Protein AF-A0A0F9H3Q8-F1 (afdb_monomer_lite)

Organism: NCBI:txid412755

InterPro domains:
  IPR055259 Spore protein YkvP/CgeB, glycosyl transferase-like domain [PF13524] (10-113)

pLDDT: mean 87.79, std 14.3, range [32.22, 98.38]

Sequence (125 aa):
VLGSQIEGVDYKGPYIDNAKLGEFFNQGLLSFYTGHEDMRKEGFVAVRILDIFRSSENLCISETNAGLHEMFRNIPMYGSKEFLAPQIDWFLEHPDERERVALRCRQDAAEWTFSGVVNEVEGWL

Foldseek 3Di:
DDPPPPPDDPPPDPDDDLVCVLVVLAVDQEAEEEDDPVCQVVQPDDCVVLSSLQSYLHAYEYAHGPVVVVQAVDRHYDPDPVSVPVVVVVCVVCVVVRSVRSVRRSVSSVCDDPVNVVVVVVVVD

Radius of gyration: 16.23 Å; chains: 1; bounding box: 38×31×55 Å

Structure (mmCIF, N/CA/C/O backbone):
data_AF-A0A0F9H3Q8-F1
#
_entry.id   AF-A0A0F9H3Q8-F1
#
loop_
_atom_site.group_PDB
_atom_site.id
_atom_site.type_symbol
_atom_site.label_atom_id
_atom_site.label_alt_id
_atom_site.label_comp_id
_atom_site.label_asym_id
_atom_site.label_entity_id
_atom_site.label_seq_id
_atom_site.pdbx_PDB_ins_code
_atom_site.Cartn_x
_atom_site.Cartn_y
_atom_site.Cartn_z
_atom_site.occupancy
_atom_site.B_iso_or_equiv
_atom_site.auth_seq_id
_atom_site.auth_comp_id
_atom_site.auth_asym_id
_atom_site.auth_atom_id
_atom_site.pdbx_PDB_model_num
ATOM 1 N N . VAL A 1 1 ? -10.428 9.920 30.225 1.00 44.31 1 VAL A N 1
ATOM 2 C CA . VAL A 1 1 ? -8.979 9.911 30.530 1.00 44.31 1 VAL A CA 1
ATOM 3 C C . VAL A 1 1 ? -8.569 8.471 30.693 1.00 44.31 1 VAL A C 1
ATOM 5 O O . VAL A 1 1 ? -9.109 7.832 31.579 1.00 44.31 1 VAL A O 1
ATOM 8 N N . LEU A 1 2 ? -7.731 7.976 29.785 1.00 32.22 2 LEU A N 1
ATOM 9 C CA . LEU A 1 2 ? -6.708 6.945 29.984 1.00 32.22 2 LEU A CA 1
ATOM 10 C C . LEU A 1 2 ? -6.129 6.681 28.593 1.00 32.22 2 LEU A C 1
ATOM 12 O O . LEU A 1 2 ? -6.523 5.763 27.883 1.00 32.22 2 LEU A O 1
ATOM 16 N N . GLY A 1 3 ? -5.244 7.587 28.176 1.00 38.97 3 GLY A N 1
ATOM 17 C CA . GLY A 1 3 ? -4.272 7.250 27.154 1.00 38.97 3 GLY A CA 1
ATOM 18 C C . GLY A 1 3 ? -3.320 6.250 27.785 1.00 38.97 3 GLY A C 1
ATOM 19 O O . GLY A 1 3 ? -2.535 6.617 28.653 1.00 38.97 3 GLY A O 1
ATOM 20 N N . SER A 1 4 ? -3.419 4.987 27.395 1.00 40.44 4 SER A N 1
ATOM 21 C CA . SER A 1 4 ? -2.316 4.059 27.582 1.00 40.44 4 SER A CA 1
ATOM 22 C C . SER A 1 4 ? -1.349 4.298 26.429 1.00 40.44 4 SER A C 1
ATOM 24 O O . SER A 1 4 ? -1.608 3.888 25.297 1.00 40.44 4 SER A O 1
ATOM 26 N N . GLN A 1 5 ? -0.250 4.998 26.713 1.00 38.22 5 GLN A N 1
ATOM 27 C CA . GLN A 1 5 ? 0.985 4.769 25.974 1.00 38.22 5 GLN A CA 1
ATOM 28 C C . GLN A 1 5 ? 1.285 3.275 26.101 1.00 38.22 5 GLN A C 1
ATOM 30 O O . GLN A 1 5 ? 1.549 2.785 27.196 1.00 38.22 5 GLN A O 1
ATOM 35 N N . ILE A 1 6 ? 1.154 2.540 25.000 1.00 50.81 6 ILE A N 1
ATOM 36 C CA . ILE A 1 6 ? 1.707 1.195 24.907 1.00 50.81 6 ILE A CA 1
ATOM 37 C C . ILE A 1 6 ? 3.217 1.427 24.844 1.00 50.81 6 ILE A C 1
ATOM 39 O O . ILE A 1 6 ? 3.715 1.937 23.841 1.00 50.81 6 ILE A O 1
ATOM 43 N N . GLU A 1 7 ? 3.925 1.174 25.946 1.00 41.69 7 GLU A N 1
ATOM 44 C CA . GLU A 1 7 ? 5.387 1.116 25.930 1.00 41.69 7 GLU A CA 1
ATOM 45 C C . GLU A 1 7 ? 5.803 0.151 24.816 1.00 41.69 7 GLU A C 1
ATOM 47 O O . GLU A 1 7 ? 5.280 -0.962 24.728 1.00 41.69 7 GLU A O 1
ATOM 52 N N . GLY A 1 8 ? 6.665 0.630 23.915 1.00 50.53 8 GLY A N 1
ATOM 53 C CA . GLY A 1 8 ? 7.017 -0.017 22.655 1.00 50.53 8 GLY A CA 1
ATOM 54 C C . GLY A 1 8 ? 7.671 -1.379 22.851 1.00 50.53 8 GLY A C 1
ATOM 55 O O . GLY A 1 8 ? 8.892 -1.504 22.855 1.00 50.53 8 GLY A O 1
ATOM 56 N N . VAL A 1 9 ? 6.849 -2.413 22.987 1.00 46.28 9 VAL A N 1
ATOM 57 C CA . VAL A 1 9 ? 7.272 -3.789 22.774 1.00 46.28 9 VAL A CA 1
ATOM 58 C C . VAL A 1 9 ? 7.368 -3.973 21.265 1.00 46.28 9 VAL A C 1
ATOM 60 O O . VAL A 1 9 ? 6.348 -4.094 20.587 1.00 46.28 9 VAL A O 1
ATOM 63 N N . ASP A 1 10 ? 8.593 -3.991 20.740 1.00 50.53 10 ASP A N 1
ATOM 64 C CA . ASP A 1 10 ? 8.862 -4.468 19.385 1.00 50.53 10 ASP A CA 1
ATOM 65 C C . ASP A 1 10 ? 8.443 -5.939 19.308 1.00 50.53 10 ASP A C 1
ATOM 67 O O . ASP A 1 10 ? 9.187 -6.858 19.665 1.00 50.53 10 ASP A O 1
ATOM 71 N N . TYR A 1 11 ? 7.212 -6.175 18.865 1.00 56.59 11 TYR A N 1
ATOM 72 C CA . TYR A 1 11 ? 6.738 -7.517 18.592 1.00 56.59 11 TYR A CA 1
ATOM 73 C C . TYR A 1 11 ? 7.409 -8.019 17.312 1.00 56.59 11 TYR A C 1
ATOM 75 O O . TYR A 1 11 ? 6.963 -7.750 16.196 1.00 56.59 11 TYR A O 1
ATOM 83 N N . LYS A 1 12 ? 8.505 -8.765 17.466 1.00 65.25 12 LYS A N 1
ATOM 84 C CA . LYS A 1 12 ? 9.092 -9.537 16.368 1.00 65.25 12 LYS A CA 1
ATOM 85 C C . LYS A 1 12 ? 8.324 -10.843 16.236 1.00 65.25 12 LYS A C 1
ATOM 87 O O . LYS A 1 12 ? 8.611 -11.818 16.928 1.00 65.25 12 LYS A O 1
ATOM 92 N N . GLY A 1 13 ? 7.324 -10.832 15.361 1.00 71.31 13 GLY A N 1
ATOM 93 C CA . GLY A 1 13 ? 6.626 -12.049 14.964 1.00 71.31 13 GLY A CA 1
ATOM 94 C C . GLY A 1 13 ? 7.588 -13.079 14.349 1.00 71.31 13 GLY A C 1
ATOM 95 O O . GLY A 1 13 ? 8.683 -12.721 13.901 1.00 71.31 13 GLY A O 1
ATOM 96 N N . PRO A 1 14 ? 7.204 -14.366 14.323 1.00 81.88 14 PRO A N 1
ATOM 97 C CA . PRO A 1 14 ? 7.974 -15.385 13.619 1.00 81.88 14 PRO A CA 1
ATOM 98 C C . PRO A 1 14 ? 8.078 -15.046 12.127 1.00 81.88 14 PRO A C 1
ATOM 100 O O . PRO A 1 14 ? 7.232 -14.342 11.576 1.00 81.88 14 PRO A O 1
ATOM 103 N N . TYR A 1 15 ? 9.107 -15.578 11.462 1.00 86.00 15 TYR A N 1
ATOM 104 C CA . TYR A 1 15 ? 9.204 -15.482 10.008 1.00 86.00 15 TYR A CA 1
ATOM 105 C C . TYR A 1 15 ? 7.942 -16.061 9.352 1.00 86.00 15 TYR A C 1
ATOM 107 O O . TYR A 1 15 ? 7.526 -17.180 9.663 1.00 86.00 15 TYR A O 1
ATOM 115 N N . ILE A 1 16 ? 7.365 -15.292 8.432 1.00 83.94 16 ILE A N 1
ATOM 116 C CA . ILE A 1 16 ? 6.231 -15.700 7.609 1.00 83.94 16 ILE A CA 1
ATOM 117 C C . ILE A 1 16 ? 6.758 -15.952 6.201 1.00 83.94 16 ILE A C 1
ATOM 119 O O . ILE A 1 16 ? 7.391 -15.082 5.601 1.00 83.94 16 ILE A O 1
ATOM 123 N N . ASP A 1 17 ? 6.486 -17.147 5.684 1.00 89.31 17 ASP A N 1
ATOM 124 C CA . ASP A 1 17 ? 6.770 -17.493 4.295 1.00 89.31 17 ASP A CA 1
ATOM 125 C C . ASP A 1 17 ? 6.022 -16.536 3.355 1.00 89.31 17 ASP A C 1
ATOM 127 O O . ASP A 1 17 ? 4.826 -16.291 3.537 1.00 89.31 17 ASP A O 1
ATOM 131 N N . ASN A 1 18 ? 6.713 -16.022 2.334 1.00 88.06 18 ASN A N 1
ATOM 132 C CA . ASN A 1 18 ? 6.121 -15.122 1.346 1.00 88.06 18 ASN A CA 1
ATOM 133 C C . ASN A 1 18 ? 4.864 -15.723 0.690 1.00 88.06 18 ASN A C 1
ATOM 135 O O . ASN A 1 18 ? 3.919 -14.987 0.416 1.00 88.06 18 ASN A O 1
ATOM 139 N N . ALA A 1 19 ? 4.811 -17.048 0.506 1.00 89.94 19 ALA A N 1
ATOM 140 C CA . ALA A 1 19 ? 3.648 -17.738 -0.053 1.00 89.94 19 ALA A CA 1
ATOM 141 C C . ALA A 1 19 ? 2.381 -17.604 0.812 1.00 89.94 19 ALA A C 1
ATOM 143 O O . ALA A 1 19 ? 1.273 -17.772 0.310 1.00 89.94 19 ALA A O 1
ATOM 144 N N . LYS A 1 20 ? 2.533 -17.286 2.103 1.00 89.69 20 LYS A N 1
ATOM 145 C CA . LYS A 1 20 ? 1.432 -17.141 3.063 1.00 89.69 20 LYS A CA 1
ATOM 146 C C . LYS A 1 20 ? 1.032 -15.694 3.309 1.00 89.69 20 LYS A C 1
ATOM 148 O O . LYS A 1 20 ? 0.061 -15.456 4.016 1.00 89.69 20 LYS A O 1
ATOM 153 N N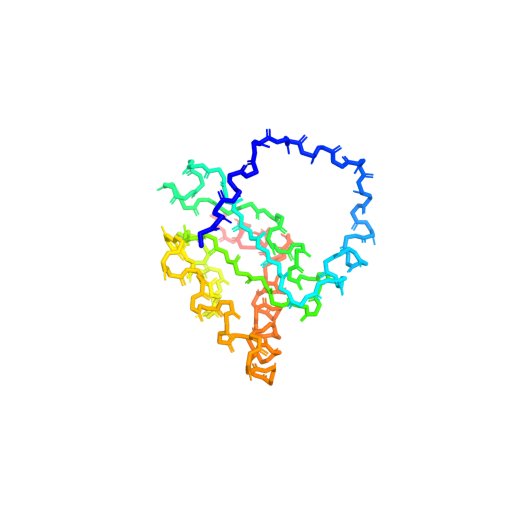 . LEU A 1 21 ? 1.748 -14.714 2.756 1.00 88.06 21 LEU A N 1
ATOM 154 C CA . LEU A 1 21 ? 1.505 -13.300 3.064 1.00 88.06 21 LEU A CA 1
ATOM 155 C C . LEU A 1 21 ? 0.074 -12.860 2.769 1.00 88.06 21 LEU A C 1
ATOM 157 O O . LEU A 1 21 ? -0.481 -12.080 3.537 1.00 88.06 21 LEU A O 1
ATOM 161 N N . GLY A 1 22 ? -0.539 -13.399 1.714 1.00 87.88 22 GLY A N 1
ATOM 162 C CA . GLY A 1 22 ? -1.939 -13.120 1.415 1.00 87.88 22 GLY A CA 1
ATOM 163 C C . GLY A 1 22 ? -2.883 -13.546 2.537 1.00 87.88 22 GLY A C 1
ATOM 164 O O . GLY A 1 22 ? -3.782 -12.792 2.888 1.00 87.88 22 GLY A O 1
ATOM 165 N N . GLU A 1 23 ? -2.648 -14.692 3.180 1.00 89.88 23 GLU A N 1
ATOM 166 C CA . GLU A 1 23 ? -3.459 -15.134 4.323 1.00 89.88 23 GLU A CA 1
ATOM 167 C C . GLU A 1 23 ? -3.394 -14.125 5.473 1.00 89.88 23 GLU A C 1
ATOM 169 O O . GLU A 1 23 ? -4.411 -13.839 6.095 1.00 89.88 23 GLU A O 1
ATOM 174 N N . PHE A 1 24 ? -2.219 -13.546 5.734 1.00 87.81 24 PHE A N 1
A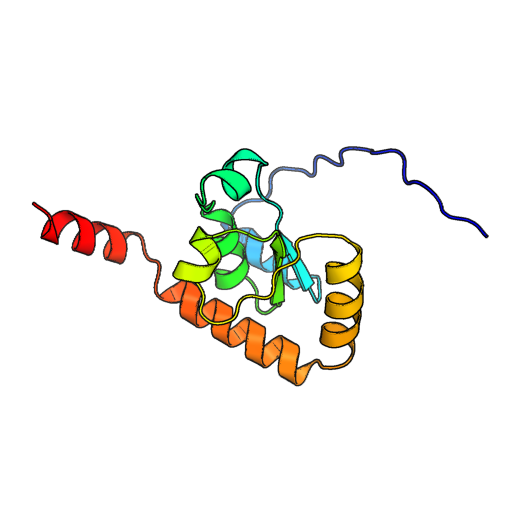TOM 175 C CA . PHE A 1 24 ? -2.032 -12.568 6.806 1.00 87.81 24 PHE A CA 1
ATOM 176 C C . PHE A 1 24 ? -2.598 -11.194 6.451 1.00 87.81 24 PHE A C 1
ATOM 178 O O . PHE A 1 24 ? -3.330 -10.608 7.247 1.00 87.81 24 PHE A O 1
ATOM 185 N N . PHE A 1 25 ? -2.309 -10.680 5.253 1.00 89.62 25 PHE A N 1
ATOM 186 C CA . PHE A 1 25 ? -2.808 -9.370 4.836 1.00 89.62 25 PHE A CA 1
ATOM 187 C C . PHE A 1 25 ? -4.334 -9.338 4.669 1.00 89.62 25 PHE A C 1
ATOM 189 O O . PHE A 1 25 ? -4.918 -8.255 4.750 1.00 89.62 25 PHE A O 1
ATOM 196 N N . ASN A 1 26 ? -4.984 -10.494 4.491 1.00 90.69 26 ASN A N 1
ATOM 197 C CA . ASN A 1 26 ? -6.443 -10.616 4.417 1.00 90.69 26 ASN A CA 1
ATOM 198 C C . ASN A 1 26 ? -7.145 -10.795 5.781 1.00 90.69 26 ASN A C 1
ATOM 200 O O . ASN A 1 26 ? -8.370 -10.791 5.825 1.00 90.69 26 ASN A O 1
ATOM 204 N N . GLN A 1 27 ? -6.421 -10.917 6.904 1.00 89.81 27 GLN A N 1
ATOM 205 C CA . GLN A 1 27 ? -7.053 -11.023 8.236 1.00 89.81 27 GLN A CA 1
ATOM 206 C C . GLN A 1 27 ? -7.629 -9.696 8.750 1.00 89.81 27 GLN A C 1
ATOM 208 O O . GLN A 1 27 ? -8.494 -9.696 9.625 1.00 89.81 27 GLN A O 1
ATOM 213 N N . GLY A 1 28 ? -7.122 -8.568 8.248 1.00 90.12 28 GLY A N 1
ATOM 214 C CA . GLY A 1 28 ? -7.612 -7.232 8.589 1.00 90.12 28 GLY A CA 1
ATOM 215 C C . GLY A 1 28 ? -8.671 -6.718 7.615 1.00 90.12 28 GLY A C 1
ATOM 216 O O . GLY A 1 28 ? -9.093 -7.423 6.710 1.00 90.12 28 GLY A O 1
ATOM 217 N N . LEU A 1 29 ? -9.069 -5.456 7.789 1.00 93.12 29 LEU A N 1
ATOM 218 C CA . LEU A 1 29 ? -9.791 -4.673 6.769 1.00 93.12 29 LEU A CA 1
ATOM 219 C C . LEU A 1 29 ? -8.873 -3.660 6.074 1.00 93.12 29 LEU A C 1
ATOM 221 O O . LEU A 1 29 ? -9.115 -3.250 4.940 1.00 93.12 29 LEU A O 1
ATOM 225 N N . LEU A 1 30 ? -7.827 -3.237 6.787 1.00 94.56 30 LEU A N 1
ATOM 226 C CA . LEU A 1 30 ? -6.835 -2.266 6.357 1.00 94.56 30 LEU A CA 1
ATOM 227 C C . LEU A 1 30 ? -5.444 -2.790 6.710 1.00 94.56 30 LEU A C 1
ATOM 229 O O . LEU A 1 30 ? -5.251 -3.404 7.760 1.00 94.56 30 LEU A O 1
ATOM 233 N N . SER A 1 31 ? -4.482 -2.519 5.838 1.00 93.88 31 SER A N 1
ATOM 234 C CA . SER A 1 31 ? -3.052 -2.667 6.111 1.00 93.88 31 SER A CA 1
ATOM 235 C C . SER A 1 31 ? -2.402 -1.290 6.192 1.00 93.88 31 SER A C 1
ATOM 237 O O . SER A 1 31 ? -2.845 -0.350 5.534 1.00 93.88 31 SER A O 1
ATOM 239 N N . PHE A 1 32 ? -1.336 -1.174 6.977 1.00 93.25 32 PHE A N 1
ATOM 240 C CA . PHE A 1 32 ? -0.561 0.058 7.093 1.00 93.25 32 PHE A CA 1
ATOM 241 C C . PHE A 1 32 ? 0.870 -0.214 6.665 1.00 93.25 32 PHE A C 1
ATOM 243 O O . PHE A 1 32 ? 1.472 -1.199 7.095 1.00 93.25 32 PHE A O 1
ATOM 250 N N . TYR A 1 33 ? 1.402 0.657 5.818 1.00 92.50 33 TYR A N 1
ATOM 251 C CA . TYR A 1 33 ? 2.767 0.552 5.335 1.00 92.50 33 TYR A CA 1
ATOM 252 C C . TYR A 1 33 ? 3.556 1.806 5.707 1.00 92.50 33 TYR A C 1
ATOM 254 O O . TYR A 1 33 ? 3.168 2.921 5.367 1.00 92.50 33 TYR A O 1
ATOM 262 N N . THR A 1 34 ? 4.678 1.605 6.393 1.00 89.38 34 THR A N 1
ATOM 263 C CA . THR A 1 34 ? 5.639 2.652 6.753 1.00 89.38 34 THR A CA 1
ATOM 264 C C . THR A 1 34 ? 6.987 2.321 6.144 1.00 89.38 34 THR A C 1
ATOM 266 O O . THR A 1 34 ? 7.448 1.177 6.230 1.00 89.38 34 THR A O 1
ATOM 269 N N . GLY A 1 35 ? 7.617 3.319 5.535 1.00 85.12 35 GLY A N 1
ATOM 270 C CA . GLY A 1 35 ? 8.964 3.183 5.000 1.00 85.12 35 GLY A CA 1
ATOM 271 C C . GLY A 1 35 ? 10.023 3.453 6.066 1.00 85.12 35 GLY A C 1
ATOM 272 O O . GLY A 1 35 ? 9.730 3.922 7.163 1.00 85.12 35 GLY A O 1
ATOM 273 N N . HIS A 1 36 ? 11.284 3.186 5.728 1.00 88.38 36 HIS A N 1
ATOM 274 C CA . HIS A 1 36 ? 12.395 3.812 6.444 1.00 88.38 36 HIS A CA 1
ATOM 275 C C . HIS A 1 36 ? 12.403 5.323 6.154 1.00 88.38 36 HIS A C 1
ATOM 277 O O . HIS A 1 36 ? 11.963 5.744 5.084 1.00 88.38 36 HIS A O 1
ATOM 283 N N . GLU A 1 37 ? 12.947 6.146 7.051 1.00 87.75 37 GLU A N 1
ATOM 284 C CA . GLU A 1 37 ? 12.983 7.605 6.861 1.00 87.75 37 GLU A CA 1
ATOM 285 C C . GLU A 1 37 ? 13.633 8.009 5.525 1.00 87.75 37 GLU A C 1
ATOM 287 O O . GLU A 1 37 ? 13.103 8.856 4.801 1.00 87.75 37 GLU A O 1
ATOM 292 N N . ASP A 1 38 ? 14.725 7.340 5.155 1.00 90.81 38 ASP A N 1
ATOM 293 C CA . ASP A 1 38 ? 15.418 7.580 3.885 1.00 90.81 38 ASP A CA 1
ATOM 294 C C . ASP A 1 38 ? 14.533 7.289 2.666 1.00 90.81 38 ASP A C 1
ATOM 296 O O . ASP A 1 38 ? 14.606 8.009 1.675 1.00 90.81 38 ASP A O 1
ATOM 300 N N . MET A 1 39 ? 13.653 6.282 2.744 1.00 90.31 39 MET A N 1
ATOM 301 C CA . MET A 1 39 ? 12.723 5.947 1.656 1.00 90.31 39 MET A CA 1
ATOM 302 C C . MET A 1 39 ? 11.788 7.106 1.364 1.00 90.31 39 MET A C 1
ATOM 304 O O . MET A 1 39 ? 11.593 7.488 0.214 1.00 90.31 39 MET A O 1
ATOM 308 N N . ARG A 1 40 ? 11.216 7.676 2.428 1.00 86.19 40 ARG A N 1
ATOM 309 C CA . ARG A 1 40 ? 10.338 8.840 2.343 1.00 86.19 40 ARG A CA 1
ATOM 310 C C . ARG A 1 40 ? 11.085 10.050 1.788 1.00 86.19 40 ARG A C 1
ATOM 312 O O . ARG A 1 40 ? 10.524 10.785 0.981 1.00 86.19 40 ARG A O 1
ATOM 319 N N . LYS A 1 41 ? 12.327 10.260 2.229 1.00 87.94 41 LYS A N 1
ATOM 320 C CA . LYS A 1 41 ? 13.143 11.417 1.849 1.00 87.94 41 LYS A CA 1
ATOM 321 C C . LYS A 1 41 ? 13.589 11.373 0.387 1.00 87.94 41 LYS A C 1
ATOM 323 O O . LYS A 1 41 ? 13.495 12.382 -0.301 1.00 87.94 41 LYS A O 1
ATOM 328 N N . GLU A 1 42 ? 14.078 10.225 -0.066 1.00 93.31 42 GLU A N 1
ATOM 329 C CA . GLU A 1 42 ? 14.699 10.068 -1.386 1.00 93.31 42 GLU A CA 1
ATOM 330 C C . GLU A 1 42 ? 13.730 9.474 -2.427 1.00 93.31 42 GLU A C 1
ATOM 332 O O . GLU A 1 42 ? 14.068 9.354 -3.599 1.00 93.31 42 GLU A O 1
ATOM 337 N N . GLY A 1 43 ? 12.518 9.088 -2.015 1.00 90.56 43 GLY A N 1
ATOM 338 C CA . GLY A 1 43 ? 11.459 8.620 -2.910 1.00 90.56 43 GLY A CA 1
ATOM 339 C C . GLY A 1 43 ? 11.599 7.172 -3.385 1.00 90.56 43 GLY A C 1
ATOM 340 O O . GLY A 1 43 ? 10.831 6.749 -4.245 1.00 90.56 43 GLY A O 1
ATOM 341 N N . PHE A 1 44 ? 12.532 6.382 -2.843 1.00 90.06 44 PHE A N 1
ATOM 342 C CA . PHE A 1 44 ? 12.614 4.963 -3.195 1.00 90.06 44 PHE A CA 1
ATOM 343 C C . PHE A 1 44 ? 11.528 4.148 -2.485 1.00 90.06 44 PHE A C 1
ATOM 345 O O . PHE A 1 44 ? 11.209 4.359 -1.312 1.00 90.06 44 PHE A O 1
ATOM 352 N N . VAL A 1 45 ? 10.966 3.186 -3.215 1.00 90.94 45 VAL A N 1
ATOM 353 C CA . VAL A 1 45 ? 9.838 2.357 -2.780 1.00 90.94 45 VAL A CA 1
ATOM 354 C C . VAL A 1 45 ? 10.327 0.940 -2.505 1.00 90.94 45 VAL A C 1
ATOM 356 O O . VAL A 1 45 ? 10.993 0.333 -3.342 1.00 90.94 45 VAL A O 1
ATOM 359 N N . ALA A 1 46 ? 9.989 0.373 -1.344 1.00 90.81 46 ALA A N 1
ATOM 360 C CA . ALA A 1 46 ? 10.282 -1.035 -1.106 1.00 90.81 46 ALA A CA 1
ATOM 361 C C . ALA A 1 46 ? 9.239 -1.889 -1.812 1.00 90.81 46 ALA A C 1
ATOM 363 O O . ALA A 1 46 ? 8.034 -1.676 -1.674 1.00 90.81 46 ALA A O 1
ATOM 364 N N . VAL A 1 47 ? 9.718 -2.946 -2.460 1.00 90.19 47 VAL A N 1
ATOM 365 C CA . VAL A 1 47 ? 8.888 -3.930 -3.168 1.00 90.19 47 VAL A CA 1
ATOM 366 C C . VAL A 1 47 ? 7.798 -4.551 -2.291 1.00 90.19 47 VAL A C 1
ATOM 368 O O . VAL A 1 47 ? 6.777 -4.989 -2.808 1.00 90.19 47 VAL A O 1
ATOM 371 N N . ARG A 1 48 ? 7.957 -4.525 -0.959 1.00 91.19 48 ARG A N 1
ATOM 372 C CA . ARG A 1 48 ? 6.982 -5.070 -0.009 1.00 91.19 48 ARG A CA 1
ATOM 373 C C . ARG A 1 48 ? 5.581 -4.484 -0.182 1.00 91.19 48 ARG A C 1
ATOM 375 O O . ARG A 1 48 ? 4.608 -5.203 0.018 1.00 91.19 48 ARG A O 1
ATOM 382 N N . ILE A 1 49 ? 5.455 -3.212 -0.556 1.00 92.88 49 ILE A N 1
ATOM 383 C CA . ILE A 1 49 ? 4.134 -2.612 -0.774 1.00 92.88 49 ILE A CA 1
ATOM 384 C C . ILE A 1 49 ? 3.412 -3.236 -1.980 1.00 92.88 49 ILE A C 1
ATOM 386 O O . ILE A 1 49 ? 2.194 -3.406 -1.950 1.00 92.88 49 ILE A O 1
ATOM 390 N N . LEU A 1 50 ? 4.162 -3.667 -3.003 1.00 93.31 50 LEU A N 1
ATOM 391 C CA . LEU A 1 50 ? 3.617 -4.407 -4.141 1.00 93.31 50 LEU A CA 1
ATOM 392 C C . LEU A 1 50 ? 3.117 -5.784 -3.703 1.00 93.31 50 LEU A C 1
ATOM 394 O O . LEU A 1 50 ? 2.059 -6.206 -4.159 1.00 93.31 50 LEU A O 1
ATOM 398 N N . ASP A 1 51 ? 3.826 -6.455 -2.789 1.00 92.00 51 ASP A N 1
ATOM 399 C CA . ASP A 1 51 ? 3.381 -7.739 -2.235 1.00 92.00 51 ASP A CA 1
ATOM 400 C C . ASP A 1 51 ? 2.065 -7.598 -1.467 1.00 92.00 51 ASP A C 1
ATOM 402 O O . ASP A 1 51 ? 1.190 -8.452 -1.610 1.00 92.00 51 ASP A O 1
ATOM 406 N N . ILE A 1 52 ? 1.909 -6.522 -0.679 1.00 93.38 52 ILE A N 1
ATOM 407 C CA . ILE A 1 52 ? 0.670 -6.241 0.063 1.00 93.38 52 ILE A CA 1
ATOM 408 C C . ILE A 1 52 ? -0.500 -6.145 -0.914 1.00 93.38 52 ILE A C 1
ATOM 410 O O . ILE A 1 52 ? -1.469 -6.887 -0.775 1.00 93.38 52 ILE A O 1
ATOM 414 N N . PHE A 1 53 ? -0.397 -5.284 -1.931 1.00 94.06 53 PHE A N 1
ATOM 415 C CA . PHE A 1 53 ? -1.481 -5.113 -2.898 1.00 94.06 53 PHE A CA 1
ATOM 416 C C . PHE A 1 53 ? -1.724 -6.375 -3.730 1.00 94.06 53 PHE A C 1
ATOM 418 O O . PHE A 1 53 ? -2.866 -6.765 -3.937 1.00 94.06 53 PHE A O 1
ATOM 425 N N . ARG A 1 54 ? -0.679 -7.071 -4.184 1.00 91.50 54 ARG A N 1
ATOM 426 C CA . ARG A 1 54 ? -0.852 -8.272 -5.017 1.00 91.50 54 ARG A CA 1
ATOM 427 C C . ARG A 1 54 ? -1.396 -9.480 -4.262 1.00 91.50 54 ARG A C 1
ATOM 429 O O . ARG A 1 54 ? -1.975 -10.357 -4.894 1.00 91.50 54 ARG A O 1
ATOM 436 N N . SER A 1 55 ? -1.212 -9.531 -2.946 1.00 91.62 55 SER A N 1
ATOM 437 C CA . SER A 1 55 ? -1.594 -10.690 -2.130 1.00 91.62 55 SER A CA 1
ATOM 438 C C . SER A 1 55 ? -2.856 -10.456 -1.298 1.00 91.62 55 SER A C 1
ATOM 440 O O . SER A 1 55 ? -3.336 -11.390 -0.661 1.00 91.62 55 SER A O 1
ATOM 442 N N . SER A 1 56 ? -3.391 -9.233 -1.270 1.00 91.00 56 SER A N 1
ATOM 443 C CA . SER A 1 56 ? -4.496 -8.848 -0.389 1.00 91.00 56 SER A CA 1
ATOM 444 C C . SER A 1 56 ? -5.640 -8.188 -1.136 1.00 91.00 56 SER A C 1
ATOM 446 O O . SER A 1 56 ? -5.429 -7.326 -1.986 1.00 91.00 56 SER A O 1
ATOM 448 N N . GLU A 1 57 ? -6.871 -8.532 -0.768 1.00 91.88 57 GLU A N 1
ATOM 449 C CA . GLU A 1 57 ? -8.052 -7.798 -1.217 1.00 91.88 57 GLU A CA 1
ATOM 450 C C . GLU A 1 57 ? -8.261 -6.498 -0.428 1.00 91.88 57 GLU A C 1
ATOM 452 O O . GLU A 1 57 ? -8.941 -5.588 -0.912 1.00 91.88 57 GLU A O 1
ATOM 457 N N . ASN A 1 58 ? -7.620 -6.384 0.738 1.00 92.38 58 ASN A N 1
ATOM 458 C CA . ASN A 1 58 ? -7.723 -5.229 1.617 1.00 92.38 58 ASN A CA 1
ATOM 459 C C . ASN A 1 58 ? -6.953 -4.015 1.106 1.00 92.38 58 ASN A C 1
ATOM 461 O O . ASN A 1 58 ? -5.951 -4.107 0.393 1.00 92.38 58 ASN A O 1
ATOM 465 N N . LEU A 1 59 ? -7.406 -2.846 1.550 1.00 95.88 59 LEU A N 1
ATOM 466 C CA . LEU A 1 59 ? -6.741 -1.589 1.256 1.00 95.88 59 LEU A CA 1
ATOM 467 C C . LEU A 1 59 ? -5.508 -1.404 2.147 1.00 95.88 59 LEU A C 1
ATOM 469 O O . LEU A 1 59 ? -5.587 -1.531 3.368 1.00 95.88 59 LEU A O 1
ATOM 473 N N . CYS A 1 60 ? -4.378 -1.044 1.541 1.00 95.88 60 CYS A N 1
ATOM 474 C CA . CYS A 1 60 ? -3.204 -0.566 2.261 1.00 95.88 60 CYS A CA 1
ATOM 475 C C . CYS A 1 60 ? -3.156 0.965 2.249 1.00 95.88 60 CYS A C 1
ATOM 477 O O . CYS A 1 60 ? -3.274 1.576 1.186 1.00 95.88 60 CYS A O 1
ATOM 479 N N . ILE A 1 61 ? -2.943 1.565 3.419 1.00 96.19 61 ILE A N 1
ATOM 480 C CA . ILE A 1 61 ? -2.699 2.996 3.601 1.00 96.19 61 ILE A CA 1
ATOM 481 C C . ILE A 1 61 ? -1.203 3.185 3.877 1.00 96.19 61 ILE A C 1
ATOM 483 O O . ILE A 1 61 ? -0.653 2.569 4.792 1.00 96.19 61 ILE A O 1
ATOM 487 N N . SER A 1 62 ? -0.535 4.002 3.067 1.00 95.12 62 SER A N 1
ATOM 488 C CA . SER A 1 62 ? 0.922 4.174 3.121 1.00 95.12 62 SER 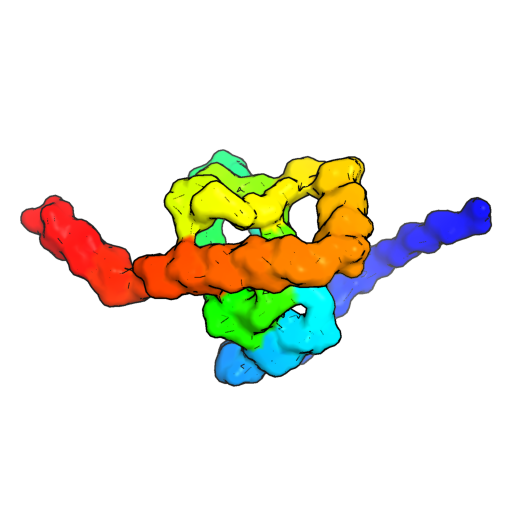A CA 1
ATOM 489 C C . SER A 1 62 ? 1.329 5.482 3.789 1.00 95.12 62 SER A C 1
ATOM 491 O O . SER A 1 62 ? 0.647 6.492 3.667 1.00 95.12 62 SER A O 1
ATOM 493 N N . GLU A 1 63 ? 2.495 5.523 4.419 1.00 93.75 63 GLU A N 1
ATOM 494 C CA . GLU A 1 63 ? 3.178 6.793 4.656 1.00 93.75 63 GLU A CA 1
ATOM 495 C C . GLU A 1 63 ? 3.463 7.500 3.315 1.00 93.75 63 GLU A C 1
ATOM 497 O O . GLU A 1 63 ? 3.696 6.842 2.293 1.00 93.75 63 GLU A O 1
ATOM 502 N N . THR A 1 64 ? 3.421 8.835 3.306 1.00 93.19 64 THR A N 1
ATOM 503 C CA . THR A 1 64 ? 3.709 9.642 2.113 1.00 93.19 64 THR A CA 1
ATOM 504 C C . THR A 1 64 ? 5.090 9.325 1.534 1.00 93.19 64 THR A C 1
ATOM 506 O O . THR A 1 64 ? 6.096 9.420 2.232 1.00 93.19 64 THR A O 1
ATOM 509 N N . ASN A 1 65 ? 5.148 9.000 0.240 1.00 94.00 65 ASN A N 1
ATOM 510 C CA . ASN A 1 65 ? 6.385 8.735 -0.495 1.00 94.00 65 ASN A CA 1
ATOM 511 C C . ASN A 1 65 ? 6.217 9.165 -1.963 1.00 94.00 65 ASN A C 1
ATOM 513 O O . ASN A 1 65 ? 5.238 8.790 -2.608 1.00 94.00 65 ASN A O 1
ATOM 517 N N . ALA A 1 66 ? 7.167 9.941 -2.491 1.00 93.00 66 ALA A N 1
ATOM 518 C CA . ALA A 1 66 ? 7.094 10.470 -3.853 1.00 93.00 66 ALA A CA 1
ATOM 519 C C . ALA A 1 66 ? 7.075 9.369 -4.929 1.00 93.00 66 ALA A C 1
ATOM 521 O O . ALA A 1 66 ? 6.252 9.436 -5.837 1.00 93.00 66 ALA A O 1
ATOM 522 N N . GLY A 1 67 ? 7.884 8.315 -4.791 1.00 93.25 67 GLY A N 1
ATOM 523 C CA . GLY A 1 67 ? 7.897 7.210 -5.753 1.00 93.25 67 GLY A CA 1
ATOM 524 C C . GLY A 1 67 ? 6.571 6.451 -5.793 1.00 93.25 67 GLY A C 1
ATOM 525 O O . GLY A 1 67 ? 6.141 5.997 -6.848 1.00 93.25 67 GLY A O 1
ATOM 526 N N . LEU A 1 68 ? 5.839 6.385 -4.675 1.00 93.75 68 LEU A N 1
ATOM 527 C CA . LEU A 1 68 ? 4.497 5.797 -4.681 1.00 93.75 68 LEU A CA 1
ATOM 528 C C . LEU A 1 68 ? 3.476 6.635 -5.460 1.00 93.75 68 LEU A C 1
ATOM 530 O O . LEU A 1 68 ? 2.542 6.058 -6.008 1.00 93.75 68 LEU A O 1
ATOM 534 N N . HIS A 1 69 ? 3.641 7.959 -5.535 1.00 90.81 69 HIS A N 1
ATOM 535 C CA . HIS A 1 69 ? 2.780 8.807 -6.369 1.00 90.81 69 HIS A CA 1
ATOM 536 C C . HIS A 1 69 ? 3.008 8.580 -7.865 1.00 90.81 69 HIS A C 1
ATOM 538 O O . HIS A 1 69 ? 2.079 8.740 -8.651 1.00 90.81 69 HIS A O 1
ATOM 544 N N . GLU A 1 70 ? 4.224 8.201 -8.256 1.00 90.50 70 GLU A N 1
ATOM 545 C CA . GLU A 1 70 ? 4.536 7.833 -9.639 1.00 90.50 70 GLU A CA 1
ATOM 546 C C . GLU A 1 70 ? 4.005 6.436 -9.974 1.00 90.50 70 GLU A C 1
ATOM 548 O O . GLU A 1 70 ? 3.518 6.196 -11.077 1.00 90.50 70 GLU A O 1
ATOM 553 N N . MET A 1 71 ? 4.054 5.522 -9.001 1.00 92.81 71 MET A N 1
ATOM 554 C CA . MET A 1 71 ? 3.645 4.132 -9.189 1.00 92.81 71 MET A CA 1
ATOM 555 C C . MET A 1 71 ? 2.133 3.902 -9.130 1.00 92.81 71 MET A C 1
ATOM 557 O O . MET A 1 71 ? 1.636 2.972 -9.765 1.00 92.81 71 MET A O 1
ATOM 561 N N . PHE A 1 72 ? 1.405 4.708 -8.357 1.00 94.69 72 PHE A N 1
ATOM 562 C CA . PHE A 1 72 ? -0.013 4.502 -8.077 1.00 94.69 72 PHE A CA 1
ATOM 563 C C . PHE A 1 72 ? -0.817 5.768 -8.338 1.00 94.69 72 PHE A C 1
ATOM 565 O O . PHE A 1 72 ? -0.518 6.841 -7.819 1.00 94.69 72 PHE A O 1
ATOM 572 N N . ARG A 1 73 ? -1.928 5.621 -9.061 1.00 91.62 73 ARG A N 1
ATOM 573 C CA . ARG A 1 73 ? -2.782 6.750 -9.448 1.00 91.62 73 ARG A CA 1
ATOM 574 C C . ARG A 1 73 ? -3.523 7.363 -8.263 1.00 91.62 73 ARG A C 1
ATOM 576 O O . ARG A 1 73 ? -3.755 8.564 -8.256 1.00 91.62 73 ARG A O 1
ATOM 583 N N . ASN A 1 74 ? -3.959 6.541 -7.305 1.00 87.00 74 ASN A N 1
ATOM 584 C CA . ASN A 1 74 ? -4.818 6.960 -6.187 1.00 87.00 74 ASN A CA 1
ATOM 585 C C . ASN A 1 74 ? -4.600 6.104 -4.926 1.00 87.00 74 ASN A C 1
ATOM 587 O O . ASN A 1 74 ? -5.560 5.624 -4.318 1.00 87.00 74 ASN A O 1
ATOM 591 N N . ILE A 1 75 ? -3.344 5.881 -4.539 1.00 94.00 75 ILE A N 1
ATOM 592 C CA . ILE A 1 75 ? -3.036 5.233 -3.260 1.00 94.00 75 ILE A CA 1
ATOM 593 C C . ILE A 1 75 ? -3.294 6.210 -2.093 1.00 94.00 75 ILE A C 1
ATOM 595 O O . ILE A 1 75 ? -2.827 7.352 -2.141 1.00 94.00 75 ILE A O 1
ATOM 599 N N . PRO A 1 76 ? -4.029 5.808 -1.039 1.00 95.25 76 PRO A N 1
ATOM 600 C CA . PRO A 1 76 ? -4.198 6.642 0.145 1.00 95.25 76 PRO A CA 1
ATOM 601 C C . PRO A 1 76 ? -2.883 6.732 0.918 1.00 95.25 76 PRO A C 1
ATOM 603 O O . PRO A 1 76 ? -2.246 5.713 1.214 1.00 95.25 76 PRO A O 1
ATOM 606 N N . MET A 1 77 ? -2.493 7.960 1.259 1.00 95.19 77 MET A N 1
ATOM 607 C CA . MET A 1 77 ? -1.278 8.226 2.016 1.00 95.19 77 MET A CA 1
ATOM 608 C C . MET A 1 77 ? -1.518 9.138 3.217 1.00 95.19 77 MET A C 1
ATOM 610 O O . MET A 1 77 ? -2.439 9.956 3.226 1.00 95.19 77 MET A O 1
ATOM 614 N N . TYR A 1 78 ? -0.654 9.039 4.223 1.00 94.06 78 TYR A N 1
ATOM 615 C CA . TYR A 1 78 ? -0.648 9.931 5.380 1.00 94.06 78 TYR A CA 1
ATOM 616 C C . TYR A 1 78 ? 0.753 10.480 5.659 1.00 94.06 78 TYR A C 1
ATOM 618 O O . TYR A 1 78 ? 1.750 9.769 5.560 1.00 94.06 78 TYR A O 1
ATOM 626 N N . GLY A 1 79 ? 0.811 11.754 6.056 1.00 90.06 79 GLY A N 1
ATOM 627 C CA . GLY A 1 79 ? 2.040 12.407 6.526 1.00 90.06 79 GLY A CA 1
ATOM 628 C C . GLY A 1 79 ? 2.086 12.608 8.042 1.00 90.06 79 GLY A C 1
ATOM 629 O O . GLY A 1 79 ? 3.115 12.999 8.585 1.00 90.06 79 GLY A O 1
ATOM 630 N N . SER A 1 80 ? 0.970 12.374 8.735 1.00 88.88 80 SER A N 1
ATOM 631 C CA . SER A 1 80 ? 0.884 12.478 10.189 1.00 88.88 80 SER A CA 1
ATOM 632 C C . SER A 1 80 ? -0.288 11.660 10.733 1.00 88.88 80 SER A C 1
ATOM 634 O O . SER A 1 80 ? -1.166 11.217 9.985 1.00 88.88 80 SER A O 1
ATOM 636 N N . LYS A 1 81 ? -0.324 11.481 12.056 1.00 87.44 81 LYS A N 1
ATOM 637 C CA . LYS A 1 81 ? -1.419 10.794 12.751 1.00 87.44 81 LYS A CA 1
ATOM 638 C C . LYS A 1 81 ? -2.764 11.492 12.536 1.00 87.44 81 LYS A C 1
ATOM 640 O O . LYS A 1 81 ? -3.786 10.826 12.389 1.00 87.44 81 LYS A O 1
ATOM 645 N N . GLU A 1 82 ? -2.753 12.820 12.507 1.00 91.38 82 GLU A N 1
ATOM 646 C CA . GLU A 1 82 ? -3.933 13.668 12.321 1.00 91.38 82 GLU A CA 1
ATOM 647 C C . GLU A 1 82 ? -4.559 13.463 10.938 1.00 91.38 82 GLU A C 1
ATOM 649 O O . GLU A 1 82 ? -5.774 13.565 10.803 1.00 91.38 82 GLU A O 1
ATOM 654 N N . PHE A 1 83 ? -3.752 13.113 9.929 1.00 90.62 83 PHE A N 1
ATOM 655 C CA . PHE A 1 83 ? -4.244 12.727 8.606 1.00 90.62 83 PHE A CA 1
ATOM 656 C C . PHE A 1 83 ? -4.645 11.253 8.516 1.00 90.62 83 PHE A C 1
ATOM 658 O O . PHE A 1 83 ? -5.504 10.912 7.706 1.00 90.62 83 PHE A O 1
ATOM 665 N N . LEU A 1 84 ? -4.029 10.375 9.310 1.00 94.12 84 LEU A N 1
ATOM 666 C CA . LEU A 1 84 ? -4.294 8.939 9.259 1.00 94.12 84 LEU A CA 1
ATOM 667 C C . LEU A 1 84 ? -5.638 8.568 9.897 1.00 94.12 84 LEU A C 1
ATOM 669 O O . LEU A 1 84 ? -6.401 7.815 9.299 1.00 94.12 84 LEU A O 1
ATOM 673 N N . ALA A 1 85 ? -5.941 9.088 11.090 1.00 94.56 85 ALA A N 1
ATOM 674 C CA . ALA A 1 85 ? -7.139 8.677 11.829 1.00 94.56 85 ALA A CA 1
ATOM 675 C C . ALA A 1 85 ? -8.453 8.931 11.055 1.00 94.56 85 ALA A C 1
ATOM 677 O O . ALA A 1 85 ? -9.210 7.978 10.881 1.00 94.56 85 ALA A O 1
ATOM 678 N N . PRO A 1 86 ? -8.694 10.124 10.472 1.00 95.38 86 PRO A N 1
ATOM 679 C CA . PRO A 1 86 ? -9.903 10.359 9.682 1.00 95.38 86 PRO A CA 1
ATOM 680 C C . PRO A 1 86 ? -9.995 9.479 8.429 1.00 95.38 86 PRO A C 1
ATOM 682 O O . PRO A 1 86 ? -11.093 9.128 8.008 1.00 95.38 86 PRO A O 1
ATOM 685 N N . GLN A 1 87 ? -8.858 9.113 7.821 1.00 95.75 87 GLN A N 1
ATOM 686 C CA . GLN A 1 87 ? -8.845 8.200 6.673 1.00 95.75 87 GLN A CA 1
ATOM 687 C C . GLN A 1 87 ? -9.260 6.785 7.076 1.00 95.75 87 GLN A C 1
ATOM 689 O O . GLN A 1 87 ? -10.031 6.156 6.355 1.00 95.75 87 GLN A O 1
ATOM 694 N N . ILE A 1 88 ? -8.772 6.295 8.222 1.00 96.94 88 ILE A N 1
ATOM 695 C CA . ILE A 1 88 ? -9.188 4.998 8.769 1.00 96.94 88 ILE A CA 1
ATOM 696 C C . ILE A 1 88 ? -10.701 4.994 8.972 1.00 96.94 88 ILE A C 1
ATOM 698 O O . ILE A 1 88 ? -11.372 4.124 8.421 1.00 96.94 88 ILE A O 1
ATOM 702 N N . ASP A 1 89 ? -11.227 5.981 9.700 1.00 97.56 89 ASP A N 1
ATOM 703 C CA . ASP A 1 89 ? -12.659 6.073 10.001 1.00 97.56 89 ASP A CA 1
ATOM 704 C C . ASP A 1 89 ? -13.485 6.093 8.711 1.00 97.56 89 ASP A C 1
ATOM 706 O O . ASP A 1 89 ? -14.391 5.279 8.527 1.00 97.56 89 ASP A O 1
ATOM 710 N N . TRP A 1 90 ? -13.095 6.934 7.751 1.00 97.81 90 TRP A N 1
ATOM 711 C CA . TRP A 1 90 ? -13.800 7.042 6.482 1.00 97.81 90 TRP A CA 1
ATOM 712 C C . TRP A 1 90 ? -13.813 5.725 5.696 1.00 97.81 90 TRP A C 1
ATOM 714 O O . TRP A 1 90 ? -14.869 5.308 5.224 1.00 97.81 90 TRP A O 1
ATOM 724 N N . PHE A 1 91 ? -12.680 5.024 5.582 1.00 97.62 91 PHE A N 1
ATOM 725 C CA . PHE A 1 91 ? -12.629 3.742 4.872 1.00 97.62 91 PHE A CA 1
ATOM 726 C C . PHE A 1 91 ? -13.349 2.608 5.605 1.00 97.62 91 PHE A C 1
ATOM 728 O O . PHE A 1 91 ? -13.768 1.646 4.958 1.00 97.62 91 PHE A O 1
ATOM 735 N N . LEU A 1 92 ? -13.490 2.678 6.929 1.00 96.88 92 LEU A N 1
ATOM 736 C CA . LEU A 1 92 ? -14.302 1.726 7.688 1.00 96.88 92 LEU A CA 1
ATOM 737 C C . LEU A 1 92 ? -15.800 1.979 7.476 1.00 96.88 92 LEU A C 1
ATOM 739 O O . LEU A 1 92 ? -16.552 1.019 7.319 1.00 96.88 92 LEU A O 1
ATOM 743 N N . GLU A 1 93 ? -16.210 3.245 7.399 1.00 98.31 93 GLU A N 1
ATOM 744 C CA . GLU A 1 93 ? -17.600 3.660 7.165 1.00 98.31 93 GLU A CA 1
ATOM 745 C C . GLU A 1 93 ? -18.050 3.523 5.698 1.00 98.31 93 GLU A C 1
ATOM 747 O O . GLU A 1 93 ? -19.245 3.392 5.437 1.00 98.31 93 GLU A O 1
ATOM 752 N N . HIS A 1 94 ? -17.114 3.504 4.741 1.00 98.38 94 HIS A N 1
ATOM 753 C CA . HIS A 1 94 ? -17.393 3.437 3.299 1.00 98.38 94 HIS A CA 1
ATOM 754 C C . HIS A 1 94 ? -16.767 2.180 2.659 1.00 98.38 94 HIS A C 1
ATOM 756 O O . HIS A 1 94 ? -15.782 2.281 1.919 1.00 98.38 94 HIS A O 1
ATOM 762 N N . PRO A 1 95 ? -17.311 0.976 2.927 1.00 97.38 95 PRO A N 1
ATOM 763 C CA . PRO A 1 95 ? -16.729 -0.284 2.463 1.00 97.38 95 PRO A CA 1
ATOM 764 C C . PRO A 1 95 ? -16.643 -0.395 0.936 1.00 97.38 95 PRO A C 1
ATOM 766 O O . PRO A 1 95 ? -15.596 -0.792 0.430 1.00 97.38 95 PRO A O 1
ATOM 769 N N . ASP A 1 96 ? -17.675 0.038 0.208 1.00 98.00 96 ASP A N 1
ATOM 770 C CA . ASP A 1 96 ? -17.690 -0.002 -1.262 1.00 98.00 96 ASP A CA 1
ATOM 771 C C . ASP A 1 96 ? -16.536 0.816 -1.853 1.00 98.00 96 ASP A C 1
ATOM 773 O O . ASP A 1 96 ? -15.869 0.421 -2.808 1.00 98.00 96 ASP A O 1
ATOM 777 N N . GLU A 1 97 ? -16.266 1.971 -1.251 1.00 97.62 97 GLU A N 1
ATOM 778 C CA . GLU A 1 97 ? -15.213 2.869 -1.691 1.00 97.62 97 GLU A CA 1
ATOM 779 C C . GLU A 1 97 ? -13.827 2.344 -1.306 1.00 97.62 97 GLU A C 1
ATOM 781 O O . GLU A 1 97 ? -12.907 2.394 -2.125 1.00 97.62 97 GLU A O 1
ATOM 786 N N . ARG A 1 98 ? -13.688 1.750 -0.112 1.00 96.94 98 ARG A N 1
ATOM 787 C CA . ARG A 1 98 ? -12.482 1.015 0.295 1.00 96.94 98 ARG A CA 1
ATOM 788 C C . ARG A 1 98 ? -12.149 -0.092 -0.705 1.00 96.94 98 ARG A C 1
ATOM 790 O O . ARG A 1 98 ? -11.009 -0.168 -1.156 1.00 96.94 98 ARG A O 1
ATOM 797 N N . GLU A 1 99 ? -13.127 -0.911 -1.085 1.00 96.31 99 GLU A N 1
ATOM 798 C CA . GLU A 1 99 ? -12.960 -1.984 -2.073 1.00 96.31 99 GLU A CA 1
ATOM 799 C C . GLU A 1 99 ? -12.602 -1.435 -3.455 1.00 96.31 99 GLU A C 1
ATOM 801 O O . GLU A 1 99 ? -11.673 -1.922 -4.105 1.00 96.31 99 GLU A O 1
ATOM 806 N N . ARG A 1 100 ? -13.281 -0.364 -3.885 1.00 97.19 100 ARG A N 1
ATOM 807 C CA . ARG A 1 100 ? -13.006 0.320 -5.153 1.00 97.19 100 ARG A CA 1
ATOM 808 C C . ARG A 1 100 ? -11.561 0.815 -5.214 1.00 97.19 100 ARG A C 1
ATOM 810 O O . ARG A 1 100 ? -10.905 0.663 -6.247 1.00 97.19 100 ARG A O 1
ATOM 817 N N . VAL A 1 101 ? -11.073 1.452 -4.145 1.00 97.00 101 VAL A N 1
ATOM 818 C CA . VAL A 1 101 ? -9.688 1.944 -4.041 1.00 97.00 101 VAL A CA 1
ATOM 819 C C . VAL A 1 101 ? -8.712 0.774 -3.991 1.00 97.00 101 VAL A C 1
ATOM 821 O O . VAL A 1 101 ? -7.749 0.776 -4.755 1.00 97.00 101 VAL A O 1
ATOM 824 N N . ALA A 1 102 ? -8.982 -0.246 -3.172 1.00 95.94 102 ALA A N 1
ATOM 825 C CA . ALA A 1 102 ? -8.130 -1.426 -3.067 1.00 95.94 102 ALA A CA 1
ATOM 826 C C . ALA A 1 102 ? -7.945 -2.095 -4.434 1.00 95.94 102 ALA A C 1
ATOM 828 O O . ALA A 1 102 ? -6.814 -2.345 -4.843 1.00 95.94 102 ALA A O 1
ATOM 829 N N . LEU A 1 103 ? -9.033 -2.292 -5.187 1.00 96.25 103 LEU A N 1
ATOM 830 C CA . LEU A 1 103 ? -8.988 -2.859 -6.533 1.00 96.25 103 LEU A CA 1
ATOM 831 C C . LEU A 1 103 ? -8.105 -2.042 -7.483 1.00 96.25 103 LEU A C 1
ATOM 833 O O . LEU A 1 103 ? -7.304 -2.627 -8.209 1.00 96.25 103 LEU A O 1
ATOM 837 N N . ARG A 1 104 ? -8.209 -0.708 -7.464 1.00 96.38 104 ARG A N 1
ATOM 838 C CA . ARG A 1 104 ? -7.341 0.143 -8.292 1.00 96.38 104 ARG A CA 1
ATOM 839 C C . ARG A 1 104 ? -5.877 0.010 -7.903 1.00 96.38 104 ARG A C 1
ATOM 841 O O . ARG A 1 104 ? -5.049 -0.178 -8.783 1.00 96.38 104 ARG A O 1
ATOM 848 N N . CYS A 1 105 ? -5.556 0.034 -6.611 1.00 96.56 105 CYS A N 1
ATOM 849 C CA . CYS A 1 105 ? -4.176 -0.153 -6.168 1.00 96.56 105 CYS A CA 1
ATOM 850 C C . CYS A 1 105 ? -3.627 -1.528 -6.575 1.00 96.56 105 CYS A C 1
ATOM 852 O O . CYS A 1 105 ? -2.461 -1.634 -6.938 1.00 96.56 105 CYS A O 1
ATOM 854 N N . ARG A 1 106 ? -4.455 -2.583 -6.583 1.00 95.50 106 ARG A N 1
ATOM 855 C CA . ARG A 1 106 ? -4.051 -3.895 -7.116 1.00 95.50 106 ARG A CA 1
ATOM 856 C C . ARG A 1 106 ? -3.751 -3.860 -8.606 1.00 95.50 106 ARG A C 1
ATOM 858 O O . ARG A 1 106 ? -2.781 -4.477 -9.036 1.00 95.50 106 ARG A O 1
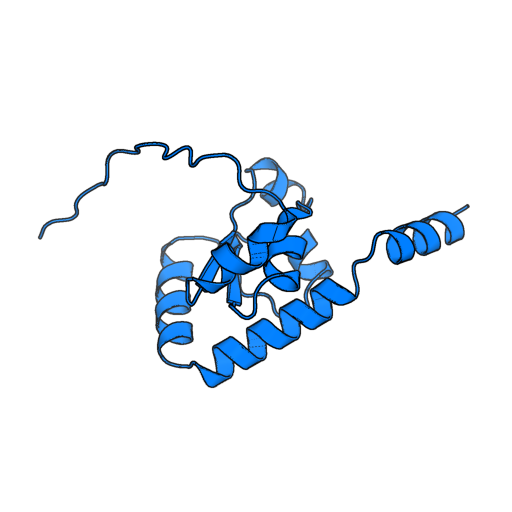ATOM 865 N N . GLN A 1 107 ? -4.582 -3.166 -9.380 1.00 95.62 107 GLN A N 1
ATOM 866 C CA . GLN A 1 107 ? -4.386 -3.002 -10.820 1.00 95.62 107 GLN A CA 1
ATOM 867 C C . GLN A 1 107 ? -3.098 -2.229 -11.107 1.00 95.62 107 GLN A C 1
ATOM 869 O O . GLN A 1 107 ? -2.265 -2.730 -11.853 1.00 95.62 107 GLN A O 1
ATOM 874 N N . ASP A 1 108 ? -2.888 -1.095 -10.437 1.00 95.81 108 ASP A N 1
ATOM 875 C CA . ASP A 1 108 ? -1.651 -0.311 -10.527 1.00 95.81 108 ASP A CA 1
ATOM 876 C C . ASP A 1 108 ? -0.435 -1.181 -10.148 1.00 95.81 108 ASP A C 1
ATOM 878 O O . ASP A 1 108 ? 0.521 -1.298 -10.908 1.00 95.81 108 ASP A O 1
ATOM 882 N N . ALA A 1 109 ? -0.492 -1.907 -9.023 1.00 94.69 109 ALA A N 1
ATOM 883 C CA . ALA A 1 109 ? 0.584 -2.811 -8.608 1.00 94.69 109 ALA A CA 1
ATOM 884 C C . ALA A 1 109 ? 0.841 -3.952 -9.608 1.00 94.69 109 ALA A C 1
ATOM 886 O O . ALA A 1 109 ? 1.961 -4.456 -9.689 1.00 94.69 109 ALA A O 1
ATOM 887 N N . ALA A 1 110 ? -0.163 -4.409 -10.359 1.00 93.56 110 ALA A N 1
ATOM 888 C CA . ALA A 1 110 ? 0.002 -5.449 -11.374 1.00 93.56 110 ALA A CA 1
ATOM 889 C C . ALA A 1 110 ? 0.825 -4.969 -12.582 1.00 93.56 110 ALA A C 1
ATOM 891 O O . ALA A 1 110 ? 1.498 -5.792 -13.199 1.00 93.56 110 ALA A O 1
ATOM 892 N N . GLU A 1 111 ? 0.850 -3.663 -12.865 1.00 92.81 111 GLU A N 1
ATOM 893 C CA . GLU A 1 111 ? 1.648 -3.067 -13.947 1.00 92.81 111 GLU A CA 1
ATOM 894 C C . GLU A 1 111 ? 3.165 -3.150 -13.644 1.00 92.81 111 GLU A C 1
ATOM 896 O O . GLU A 1 111 ? 3.979 -3.388 -14.537 1.00 92.81 111 GLU A O 1
ATOM 901 N N . TRP A 1 112 ? 3.553 -3.089 -12.365 1.00 91.75 112 TRP A N 1
ATOM 902 C CA . TRP A 1 112 ? 4.952 -3.118 -11.917 1.00 91.75 112 TRP A CA 1
ATOM 903 C C . TRP A 1 112 ? 5.517 -4.541 -11.806 1.00 91.75 112 TRP A C 1
ATOM 905 O O . TRP A 1 112 ? 5.537 -5.156 -10.736 1.00 91.75 112 TRP A O 1
ATOM 915 N N . THR A 1 113 ? 5.956 -5.126 -12.920 1.00 91.38 113 THR A N 1
ATOM 916 C CA . THR A 1 113 ? 6.560 -6.474 -12.951 1.00 91.38 113 THR A CA 1
ATOM 917 C C . THR A 1 113 ? 8.068 -6.429 -13.167 1.00 91.38 113 THR A C 1
ATOM 919 O O . THR A 1 113 ? 8.578 -5.524 -13.819 1.00 91.38 113 THR A O 1
ATOM 922 N N . PHE A 1 114 ? 8.786 -7.447 -12.676 1.00 90.38 114 PHE A N 1
ATOM 923 C CA . PHE A 1 114 ? 10.222 -7.580 -12.940 1.00 90.38 114 PHE A CA 1
ATOM 924 C C . PHE A 1 114 ? 10.514 -7.597 -14.446 1.00 90.38 114 PHE A C 1
ATOM 926 O O . PHE A 1 114 ? 11.367 -6.856 -14.912 1.00 90.38 114 PHE A O 1
ATOM 933 N N . SER A 1 115 ? 9.757 -8.384 -15.217 1.00 93.38 115 SER A N 1
ATOM 934 C CA . SER A 1 115 ? 9.899 -8.433 -16.675 1.00 93.38 115 SER A CA 1
ATOM 935 C C . SER A 1 115 ? 9.600 -7.091 -17.345 1.00 93.38 115 SER A C 1
ATOM 937 O O . SER A 1 115 ? 10.295 -6.727 -18.284 1.00 93.38 115 SER A O 1
ATOM 939 N N . GLY A 1 116 ? 8.604 -6.343 -16.858 1.00 91.12 116 GLY A N 1
ATOM 940 C CA . GLY A 1 116 ? 8.308 -4.996 -17.352 1.00 91.12 116 GLY A CA 1
ATOM 941 C C . GLY A 1 116 ? 9.494 -4.051 -17.172 1.00 91.12 116 GLY A C 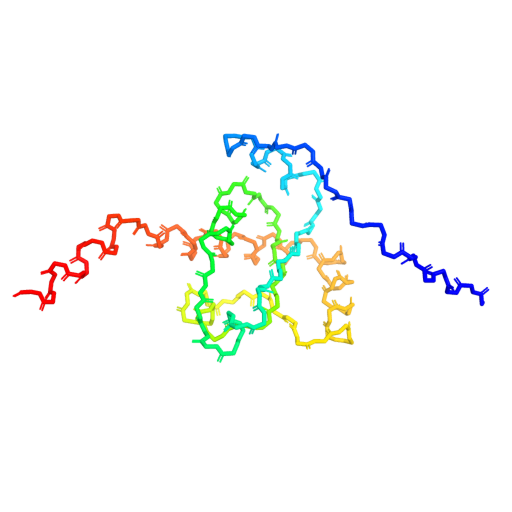1
ATOM 942 O O . GLY A 1 116 ? 9.911 -3.413 -18.133 1.00 91.12 116 GLY A O 1
ATOM 943 N N . VAL A 1 117 ? 10.094 -4.052 -15.979 1.00 88.88 117 VAL A N 1
ATOM 944 C CA . VAL A 1 117 ? 11.289 -3.249 -15.677 1.00 88.88 117 VAL A CA 1
ATOM 945 C C . VAL A 1 117 ? 12.487 -3.683 -16.526 1.00 88.88 117 VAL A C 1
ATOM 947 O O . VAL A 1 117 ? 13.197 -2.834 -17.052 1.00 88.88 117 VAL A O 1
ATOM 950 N N . VAL A 1 118 ? 12.714 -4.992 -16.699 1.00 93.50 118 VAL A N 1
ATOM 951 C CA . VAL A 1 118 ? 13.803 -5.500 -17.555 1.00 93.50 118 VAL A CA 1
ATOM 952 C C . VAL A 1 118 ? 13.648 -4.996 -18.989 1.00 93.50 118 VAL A C 1
ATOM 954 O O . VAL A 1 118 ? 14.599 -4.452 -19.537 1.00 93.50 118 VAL A O 1
ATOM 957 N N . ASN A 1 119 ? 12.450 -5.111 -19.565 1.00 94.25 119 ASN A N 1
ATOM 958 C CA . ASN A 1 119 ? 12.191 -4.655 -20.931 1.00 94.25 119 ASN A CA 1
ATOM 959 C C . ASN A 1 119 ? 12.407 -3.142 -21.090 1.00 94.25 119 ASN A C 1
ATOM 961 O O . ASN A 1 119 ? 12.901 -2.695 -22.121 1.00 94.25 119 ASN A O 1
ATOM 965 N N . GLU A 1 120 ?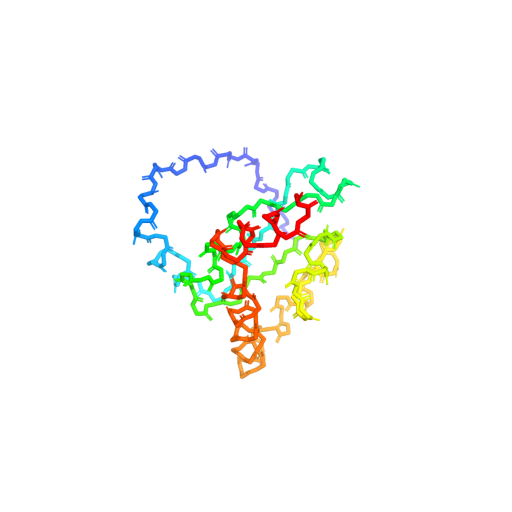 12.026 -2.349 -20.085 1.00 92.00 120 GLU A N 1
ATOM 966 C CA . GLU A 1 120 ? 12.243 -0.902 -20.089 1.00 92.00 120 GLU A CA 1
ATOM 967 C C . GLU A 1 120 ? 13.736 -0.558 -20.081 1.00 92.00 120 GLU A C 1
ATOM 969 O O . GLU A 1 120 ? 14.188 0.220 -20.919 1.00 92.00 120 GLU A O 1
ATOM 974 N N . VAL A 1 121 ? 14.508 -1.188 -19.189 1.00 92.75 121 VAL A N 1
ATOM 975 C CA . VAL A 1 121 ? 15.958 -0.972 -19.073 1.00 92.75 121 VAL A CA 1
ATOM 976 C C . VAL A 1 121 ? 16.699 -1.430 -20.328 1.00 92.75 121 VAL A C 1
ATOM 978 O O . VAL A 1 121 ? 17.606 -0.738 -20.782 1.00 92.75 121 VAL A O 1
ATOM 981 N N . GLU A 1 122 ? 16.321 -2.565 -20.918 1.00 93.38 122 GLU A N 1
ATOM 982 C CA . GLU A 1 122 ? 16.891 -3.023 -22.192 1.00 93.38 122 GLU A CA 1
ATOM 983 C C . GLU A 1 122 ? 16.630 -2.029 -23.328 1.00 93.38 122 GLU A C 1
ATOM 985 O O . GLU A 1 122 ? 17.477 -1.872 -24.200 1.00 93.38 122 GLU A O 1
ATOM 990 N N . GLY A 1 123 ? 15.504 -1.311 -23.299 1.00 92.31 123 GLY A N 1
ATOM 991 C CA . GLY A 1 123 ? 15.210 -0.242 -24.254 1.00 92.31 123 GLY A CA 1
ATOM 992 C C . GLY A 1 123 ? 16.082 1.011 -24.102 1.00 92.31 123 GLY A C 1
ATOM 993 O O . GLY A 1 123 ? 16.047 1.875 -24.978 1.00 92.31 123 GLY A O 1
ATOM 994 N N . TRP A 1 124 ? 16.836 1.143 -23.007 1.00 90.50 124 TRP A N 1
ATOM 995 C CA . TRP A 1 124 ? 17.763 2.260 -22.780 1.00 90.50 124 TRP A CA 1
ATOM 996 C C . TRP A 1 124 ? 19.182 1.984 -23.293 1.00 90.50 124 TRP A C 1
ATOM 998 O O . TRP A 1 124 ? 19.982 2.921 -23.371 1.00 90.50 124 TRP A O 1
ATOM 1008 N N . LEU A 1 125 ? 19.500 0.720 -23.589 1.00 79.44 125 LEU A N 1
ATOM 1009 C CA . LEU A 1 125 ? 20.804 0.253 -24.070 1.00 79.44 125 LEU A CA 1
ATOM 1010 C C . LEU A 1 125 ? 20.861 0.229 -25.603 1.00 79.44 125 LEU A C 1
ATOM 1012 O O . LEU A 1 125 ? 21.951 0.552 -26.131 1.00 79.44 125 LEU A O 1
#

Secondary structure (DSSP, 8-state):
------------PPP--GGGHHHHHTSSSEEEE---HHHHHH----THHHHHHHH-SSEEEEEP-HHHHHH-SS--EESSHHHHHHHHHHHHH-HHHHHHHHHHHHHHHHH--HHHHHHHHHTT-